Protein AF-A0A060BZA5-F1 (afdb_monomer_lite)

Foldseek 3Di:
DPPDWWQDQDPPQDAPDPPRRSDHPLPTDDPFAAPPPSNPDDGNDWDADPVGDGDDDDDDDDDDKFFWDDDDPPDDDDTDPDRNPDID

Structure (mmCIF, N/CA/C/O backbone):
data_AF-A0A060BZA5-F1
#
_entry.id   AF-A0A060BZA5-F1
#
loop_
_atom_site.group_PDB
_atom_site.id
_atom_site.type_symbol
_atom_site.label_atom_id
_atom_site.label_alt_id
_atom_site.label_comp_id
_atom_site.label_asym_id
_atom_site.label_entity_id
_atom_site.label_seq_id
_atom_site.pdbx_PDB_ins_code
_atom_site.Cartn_x
_atom_site.Cartn_y
_atom_site.Cartn_z
_atom_site.occupancy
_atom_site.B_iso_or_equiv
_atom_site.auth_seq_id
_atom_site.auth_comp_id
_atom_site.auth_asym_id
_atom_site.auth_atom_id
_atom_site.pdbx_PDB_model_num
ATOM 1 N N . MET A 1 1 ? -19.601 -1.507 -11.196 1.00 50.06 1 MET A N 1
ATOM 2 C CA . MET A 1 1 ? -18.461 -2.010 -11.992 1.00 50.06 1 MET A CA 1
ATOM 3 C C . MET A 1 1 ? -18.012 -3.303 -11.331 1.00 50.06 1 MET A C 1
ATOM 5 O O . MET A 1 1 ? -17.838 -3.286 -10.125 1.00 50.06 1 MET A O 1
ATOM 9 N N . ASP A 1 2 ? -17.937 -4.417 -12.061 1.00 62.72 2 ASP A N 1
ATOM 10 C CA . ASP A 1 2 ? -17.451 -5.706 -11.538 1.00 62.72 2 ASP A CA 1
ATOM 11 C C . ASP A 1 2 ? -15.969 -5.523 -11.159 1.00 62.72 2 ASP A C 1
ATOM 13 O O . ASP A 1 2 ? -15.164 -5.261 -12.052 1.00 62.72 2 ASP A O 1
ATOM 17 N N . GLY A 1 3 ? -15.627 -5.525 -9.862 1.00 67.75 3 GLY A N 1
ATOM 18 C CA . GLY A 1 3 ? -14.319 -5.137 -9.288 1.00 67.75 3 GLY A CA 1
ATOM 19 C C . GLY A 1 3 ? -13.145 -6.057 -9.648 1.00 67.75 3 GLY A C 1
ATOM 20 O O . GLY A 1 3 ? -12.182 -6.186 -8.900 1.00 67.75 3 GLY A O 1
ATOM 21 N N . ARG A 1 4 ? -13.238 -6.740 -10.785 1.00 81.12 4 ARG A N 1
ATOM 22 C CA . ARG A 1 4 ? -12.229 -7.646 -11.312 1.00 81.12 4 ARG A CA 1
ATOM 23 C C . ARG A 1 4 ? -11.081 -6.870 -11.939 1.00 81.12 4 ARG A C 1
ATOM 25 O O . ARG A 1 4 ? -11.290 -5.924 -12.703 1.00 81.12 4 ARG A O 1
ATOM 32 N N . LEU A 1 5 ? -9.865 -7.345 -11.678 1.00 85.12 5 LEU A N 1
ATOM 33 C CA . LEU A 1 5 ? -8.671 -6.894 -12.381 1.00 85.12 5 LEU A CA 1
ATOM 34 C C . LEU A 1 5 ? -8.846 -7.115 -13.886 1.00 85.12 5 LEU A C 1
ATOM 36 O O . LEU A 1 5 ? -9.227 -8.198 -14.336 1.00 85.12 5 LEU A O 1
ATOM 40 N N . ARG A 1 6 ? -8.571 -6.068 -14.665 1.00 86.81 6 ARG A N 1
ATOM 41 C CA . ARG A 1 6 ? -8.608 -6.119 -16.126 1.00 86.81 6 ARG A CA 1
ATOM 42 C C . ARG A 1 6 ? -7.190 -6.195 -16.662 1.00 86.81 6 ARG A C 1
ATOM 44 O O . ARG A 1 6 ? -6.453 -5.219 -16.582 1.00 86.81 6 ARG A O 1
ATOM 51 N N . PHE A 1 7 ? -6.854 -7.341 -17.238 1.00 89.38 7 PHE A N 1
ATOM 52 C CA . PHE A 1 7 ? -5.605 -7.551 -17.958 1.00 89.38 7 PHE A CA 1
ATOM 53 C C . PHE A 1 7 ? -5.836 -7.207 -19.423 1.00 89.38 7 PHE A C 1
ATOM 55 O O . PHE A 1 7 ? -6.612 -7.873 -20.109 1.00 89.38 7 PHE A O 1
ATOM 62 N N . VAL A 1 8 ? -5.229 -6.118 -19.873 1.00 87.31 8 VAL A N 1
ATOM 63 C CA . VAL A 1 8 ? -5.370 -5.616 -21.238 1.00 87.31 8 VAL A CA 1
ATOM 64 C C . VAL A 1 8 ? -3.983 -5.232 -21.703 1.00 87.31 8 VAL A C 1
ATOM 66 O O . VAL A 1 8 ? -3.315 -4.452 -21.029 1.00 87.31 8 VAL A O 1
ATOM 69 N N . ASP A 1 9 ? -3.573 -5.776 -22.842 1.00 86.25 9 ASP A N 1
ATOM 70 C CA . ASP A 1 9 ? -2.342 -5.351 -23.494 1.00 86.25 9 ASP A CA 1
ATOM 71 C C . ASP A 1 9 ? -2.480 -3.886 -23.932 1.00 86.25 9 ASP A C 1
ATOM 73 O O . ASP A 1 9 ? -3.487 -3.479 -24.528 1.00 86.25 9 ASP A O 1
ATOM 77 N N . ARG A 1 10 ? -1.484 -3.078 -23.578 1.00 85.75 10 ARG A N 1
ATOM 78 C CA . ARG A 1 10 ? -1.410 -1.665 -23.935 1.00 85.75 10 ARG A CA 1
ATOM 79 C C . ARG A 1 10 ? -0.016 -1.363 -24.447 1.00 85.75 10 ARG A C 1
ATOM 81 O O . ARG A 1 10 ? 0.973 -1.536 -23.737 1.00 85.75 10 ARG A O 1
ATOM 88 N N . ALA A 1 11 ? 0.039 -0.824 -25.662 1.00 85.19 11 ALA A N 1
ATOM 89 C CA . ALA A 1 11 ? 1.278 -0.315 -26.225 1.00 85.19 11 ALA A CA 1
ATOM 90 C C . ALA A 1 11 ? 1.940 0.671 -25.246 1.00 85.19 11 ALA A C 1
ATOM 92 O O . ALA A 1 11 ? 1.269 1.535 -24.682 1.00 85.19 11 ALA A O 1
ATOM 93 N N . PHE A 1 12 ? 3.259 0.541 -25.081 1.00 85.75 12 PHE A N 1
ATOM 94 C CA . PHE A 1 12 ? 4.104 1.373 -24.210 1.00 85.75 12 PHE A CA 1
ATOM 95 C C . PHE A 1 12 ? 3.902 1.212 -22.695 1.00 85.75 12 PHE A C 1
ATOM 97 O O . PHE A 1 12 ? 4.545 1.931 -21.931 1.00 85.75 12 PHE A O 1
ATOM 104 N N . SER A 1 13 ? 3.100 0.248 -22.238 1.00 89.94 13 SER A N 1
ATOM 105 C CA . SER A 1 13 ? 3.050 -0.118 -20.821 1.00 89.94 13 SER A CA 1
ATOM 106 C C . SER A 1 13 ? 4.050 -1.246 -20.527 1.00 89.94 13 SER A C 1
ATOM 108 O O . SER A 1 13 ? 4.045 -2.268 -21.213 1.00 89.94 13 SER A O 1
ATOM 110 N N . PRO A 1 14 ? 4.936 -1.104 -19.525 1.00 90.00 14 PRO A N 1
ATOM 111 C CA . PRO A 1 14 ? 5.921 -2.136 -19.225 1.00 90.00 14 PRO A CA 1
ATOM 112 C C . PRO A 1 14 ? 5.245 -3.367 -18.610 1.00 90.00 14 PRO A C 1
ATOM 114 O O . PRO A 1 14 ? 4.476 -3.238 -17.653 1.00 90.00 14 PRO A O 1
ATOM 117 N N . THR A 1 15 ? 5.574 -4.561 -19.107 1.00 87.94 15 THR A N 1
ATOM 118 C CA . THR A 1 15 ? 5.213 -5.826 -18.452 1.00 87.94 15 THR A CA 1
ATOM 119 C C . THR A 1 15 ? 6.354 -6.324 -17.573 1.00 87.94 15 THR A C 1
ATOM 121 O O . THR A 1 15 ? 7.529 -6.218 -17.928 1.00 87.94 15 THR A O 1
ATOM 124 N N . ARG A 1 16 ? 6.012 -6.873 -16.403 1.00 82.31 16 ARG A N 1
ATOM 125 C CA . ARG A 1 16 ? 6.977 -7.556 -15.523 1.00 82.31 16 ARG A CA 1
ATOM 126 C C . ARG A 1 16 ? 6.983 -9.074 -15.701 1.00 82.31 16 ARG A C 1
ATOM 128 O O . ARG A 1 16 ? 7.821 -9.740 -15.099 1.00 82.31 16 ARG A O 1
ATOM 135 N N . ILE A 1 17 ? 6.040 -9.622 -16.468 1.00 85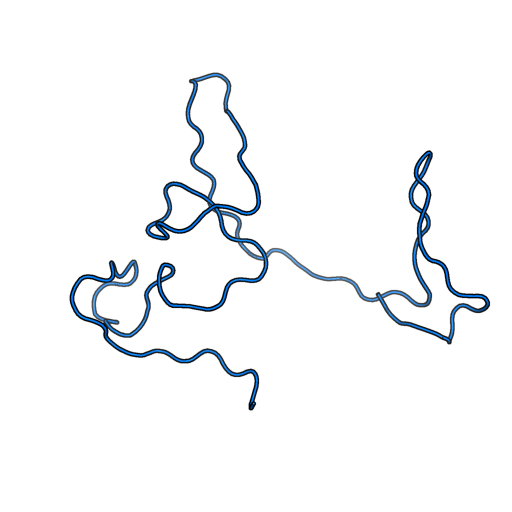.88 17 ILE A N 1
ATOM 136 C CA . ILE A 1 17 ? 5.856 -11.066 -16.624 1.00 85.88 17 ILE A CA 1
ATOM 137 C C . ILE A 1 17 ? 6.129 -11.412 -18.091 1.00 85.88 17 ILE A C 1
ATOM 139 O O . ILE A 1 17 ? 5.284 -11.136 -18.945 1.00 85.88 17 ILE A O 1
ATOM 143 N N . PRO A 1 18 ? 7.298 -12.002 -18.410 1.00 85.62 18 PRO A N 1
ATOM 144 C CA . PRO A 1 18 ? 7.608 -12.422 -19.771 1.00 85.62 18 PRO A CA 1
ATOM 145 C C . PRO A 1 18 ? 6.522 -13.346 -20.335 1.00 85.62 18 PRO A C 1
ATOM 147 O O . PRO A 1 18 ? 6.132 -14.315 -19.685 1.00 85.62 18 PRO A O 1
ATOM 150 N N . GLY A 1 19 ? 6.039 -13.047 -21.543 1.00 84.94 19 GLY A N 1
ATOM 151 C CA . GLY A 1 19 ? 4.987 -13.821 -22.208 1.00 84.94 19 GLY A CA 1
ATOM 152 C C . GLY A 1 19 ? 3.563 -13.539 -21.714 1.00 84.94 19 GLY A C 1
ATOM 153 O O . GLY A 1 19 ? 2.638 -14.220 -22.152 1.00 84.94 19 GLY A O 1
ATOM 154 N N . PHE A 1 20 ? 3.369 -12.555 -20.826 1.00 86.75 20 PHE A N 1
ATOM 155 C CA . PHE A 1 20 ? 2.046 -12.088 -20.414 1.00 86.75 20 PHE A CA 1
ATOM 156 C C . PHE A 1 20 ? 1.915 -10.571 -20.598 1.00 86.75 20 PHE A C 1
ATOM 158 O O . PHE A 1 20 ? 2.111 -9.774 -19.677 1.00 86.75 20 PHE A O 1
ATOM 165 N N . ASP A 1 21 ? 1.552 -10.180 -21.818 1.00 83.56 21 ASP A N 1
ATOM 166 C CA . ASP A 1 21 ? 1.510 -8.776 -22.255 1.00 83.56 21 ASP A CA 1
ATOM 167 C C . ASP A 1 21 ? 0.340 -7.984 -21.642 1.00 83.56 21 ASP A C 1
ATOM 169 O O . ASP A 1 21 ? 0.368 -6.761 -21.562 1.00 83.56 21 ASP A O 1
ATOM 173 N N . GLY A 1 22 ? -0.674 -8.673 -21.107 1.00 89.12 22 GLY A N 1
ATOM 174 C CA . GLY A 1 22 ? -1.809 -8.041 -20.426 1.00 89.12 22 GLY A CA 1
ATOM 175 C C . GLY A 1 22 ? -1.529 -7.566 -18.994 1.00 89.12 22 GLY A C 1
ATOM 176 O O . GLY A 1 22 ? -2.416 -6.977 -18.372 1.00 89.12 22 GLY A O 1
ATOM 177 N N . PHE A 1 23 ? -0.343 -7.845 -18.440 1.00 91.19 23 PHE A N 1
ATOM 178 C CA . PHE A 1 23 ? 0.024 -7.463 -17.076 1.00 91.19 23 PHE A CA 1
ATOM 179 C C . PHE A 1 23 ? 0.949 -6.252 -17.067 1.00 91.19 23 PHE A C 1
ATOM 181 O O . PHE A 1 23 ? 2.136 -6.359 -17.360 1.00 91.19 23 PHE A O 1
ATOM 188 N N . SER A 1 24 ? 0.435 -5.106 -16.628 1.00 92.38 24 SER A N 1
ATOM 189 C CA . SER A 1 24 ? 1.266 -3.936 -16.363 1.00 92.38 24 SER A CA 1
ATOM 190 C C . SER A 1 24 ? 0.771 -3.184 -15.141 1.00 92.38 24 SER A C 1
ATOM 192 O O . SER A 1 24 ? -0.397 -2.805 -15.060 1.00 92.38 24 SER A O 1
ATOM 194 N N . LEU A 1 25 ? 1.674 -2.931 -14.200 1.00 92.56 25 LEU A N 1
ATOM 195 C CA . LEU A 1 25 ? 1.347 -2.242 -12.954 1.00 92.56 25 LEU A CA 1
ATOM 196 C C . LEU A 1 25 ? 1.050 -0.757 -13.146 1.00 92.56 25 LEU A C 1
ATOM 198 O O . LEU A 1 25 ? 0.271 -0.205 -12.379 1.00 92.56 25 LEU A O 1
ATOM 202 N N . ASP A 1 26 ? 1.548 -0.162 -14.226 1.00 91.25 26 ASP A N 1
ATOM 203 C CA . ASP A 1 26 ? 1.158 1.170 -14.691 1.00 91.25 26 ASP A CA 1
ATOM 204 C C . ASP A 1 26 ? -0.348 1.268 -15.021 1.00 91.25 26 ASP A C 1
ATOM 206 O O . ASP A 1 26 ? -0.986 2.307 -14.858 1.00 91.25 26 ASP A O 1
ATOM 210 N N . THR A 1 27 ? -0.951 0.151 -15.443 1.00 90.69 27 THR A N 1
ATOM 211 C CA . THR A 1 27 ? -2.346 0.102 -15.915 1.00 90.69 27 THR A CA 1
ATOM 212 C C . THR A 1 27 ? -3.307 -0.543 -14.927 1.00 90.69 27 THR A C 1
ATOM 214 O O . THR A 1 27 ? -4.487 -0.182 -14.895 1.00 90.69 27 THR A O 1
ATOM 217 N N . LEU A 1 28 ? -2.819 -1.494 -14.128 1.00 92.00 28 LEU A N 1
ATOM 218 C CA . LEU A 1 28 ? -3.621 -2.197 -13.140 1.00 92.00 28 LEU A CA 1
ATOM 219 C C . LEU A 1 28 ? -3.999 -1.247 -11.997 1.00 92.00 28 LEU A C 1
ATOM 221 O O . LEU A 1 28 ? -3.204 -0.411 -11.548 1.00 92.00 28 LEU A O 1
ATOM 225 N N . ALA A 1 29 ? -5.241 -1.382 -11.530 1.00 92.00 29 ALA A N 1
ATOM 226 C CA . ALA A 1 29 ? -5.688 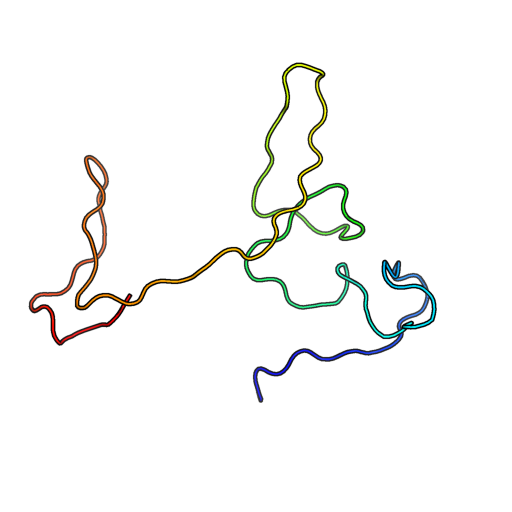-0.740 -10.304 1.00 92.00 29 ALA A CA 1
ATOM 227 C C . ALA A 1 29 ? -4.950 -1.395 -9.131 1.00 92.00 29 ALA A C 1
ATOM 229 O O . ALA A 1 29 ? -5.027 -2.610 -8.947 1.00 92.00 29 ALA A O 1
ATOM 230 N N . GLN A 1 30 ? -4.194 -0.589 -8.394 1.00 92.12 30 GLN A N 1
ATOM 231 C CA . GLN A 1 30 ? -3.436 -1.014 -7.227 1.00 92.12 30 GLN A CA 1
ATOM 232 C C . GLN A 1 30 ? -3.973 -0.284 -6.003 1.00 92.12 30 GLN A C 1
ATOM 234 O O . GLN A 1 30 ? -4.192 0.923 -6.062 1.00 92.12 30 GLN A O 1
ATOM 239 N N . GLU A 1 31 ? -4.123 -1.007 -4.898 1.00 94.56 31 GLU A N 1
ATOM 240 C CA . GLU A 1 31 ? -4.586 -0.439 -3.626 1.00 94.56 31 GLU A CA 1
ATOM 241 C C . GLU A 1 31 ? -3.514 0.441 -2.957 1.00 94.56 31 GLU A C 1
ATOM 243 O O . GLU A 1 31 ? -3.834 1.427 -2.301 1.00 94.56 31 GLU A O 1
ATOM 248 N N . TYR A 1 32 ? -2.226 0.108 -3.130 1.00 95.50 32 TYR A N 1
ATOM 249 C CA . TYR A 1 32 ? -1.119 0.818 -2.478 1.00 95.50 32 TYR A CA 1
ATOM 250 C C . TYR A 1 32 ? 0.165 0.824 -3.343 1.00 95.50 32 TYR A C 1
ATOM 252 O O . TYR A 1 32 ? 1.101 0.070 -3.070 1.00 95.50 32 TYR A O 1
ATOM 260 N N . PRO A 1 33 ? 0.207 1.616 -4.437 1.00 95.06 33 PRO A N 1
ATOM 261 C CA . PRO A 1 33 ? 1.291 1.579 -5.427 1.00 95.06 33 PRO A CA 1
ATOM 262 C C . PRO A 1 33 ? 2.624 2.158 -4.920 1.00 95.06 33 PRO A C 1
ATOM 264 O O . PRO A 1 33 ? 2.651 3.112 -4.139 1.00 95.06 33 PRO A O 1
ATOM 267 N N . ALA A 1 34 ? 3.735 1.621 -5.439 1.00 94.31 34 ALA A N 1
ATOM 268 C CA . ALA A 1 34 ? 5.112 1.993 -5.093 1.00 94.31 34 ALA A CA 1
ATOM 269 C C . ALA A 1 34 ? 5.920 2.472 -6.311 1.00 94.31 34 ALA A C 1
ATOM 271 O O . ALA A 1 34 ? 5.749 1.967 -7.422 1.00 94.31 34 ALA A O 1
ATOM 272 N N . TYR A 1 35 ? 6.871 3.387 -6.093 1.00 91.50 35 TYR A N 1
ATOM 273 C CA . TYR A 1 35 ? 7.773 3.864 -7.148 1.00 91.50 35 TYR A CA 1
ATOM 274 C C . TYR A 1 35 ? 8.878 2.852 -7.491 1.00 91.50 35 TYR A C 1
ATOM 276 O O . TYR A 1 35 ? 9.330 2.080 -6.646 1.00 91.50 35 TYR A O 1
ATOM 284 N N . GLY A 1 36 ? 9.373 2.919 -8.733 1.00 87.69 36 GLY A N 1
ATOM 285 C CA . GLY A 1 36 ? 10.558 2.177 -9.176 1.00 87.69 36 GLY A CA 1
ATOM 286 C C . GLY A 1 36 ? 10.252 0.741 -9.582 1.00 87.69 36 GLY A C 1
ATOM 287 O O . GLY A 1 36 ? 11.153 -0.082 -9.714 1.00 87.69 36 GLY A O 1
ATOM 288 N N . THR A 1 37 ? 8.970 0.441 -9.779 1.00 88.75 37 THR A N 1
ATOM 289 C CA . THR A 1 37 ? 8.489 -0.912 -10.005 1.00 88.75 37 THR A CA 1
ATOM 290 C C . THR A 1 37 ? 7.567 -0.970 -11.241 1.00 88.75 37 THR A C 1
ATOM 292 O O . THR A 1 37 ? 6.513 -1.587 -11.255 1.00 88.75 37 THR A O 1
ATOM 295 N N . SER A 1 38 ? 7.951 -0.299 -12.330 1.00 90.62 38 SER A N 1
ATOM 296 C CA . SER A 1 38 ? 7.191 -0.267 -13.599 1.00 90.62 38 SER A CA 1
ATOM 297 C C . SER A 1 38 ? 5.771 0.327 -13.519 1.00 90.62 38 SER A C 1
ATOM 299 O O . SER A 1 38 ? 4.973 0.106 -14.424 1.00 90.62 38 SER A O 1
ATOM 301 N N . ASP A 1 39 ? 5.455 1.042 -12.442 1.00 92.69 39 ASP A N 1
ATOM 302 C CA . ASP A 1 39 ? 4.312 1.948 -12.328 1.00 92.69 39 ASP A CA 1
ATOM 303 C C . ASP A 1 39 ? 4.875 3.372 -12.290 1.00 92.69 39 ASP A C 1
ATOM 305 O O . ASP A 1 39 ? 5.743 3.668 -11.460 1.00 92.69 39 ASP A O 1
ATOM 309 N N . PHE A 1 40 ? 4.448 4.221 -13.226 1.00 91.44 40 PHE A N 1
ATOM 310 C CA . PHE A 1 40 ? 4.973 5.582 -13.379 1.00 91.44 40 PHE A CA 1
ATOM 311 C C . PHE A 1 40 ? 4.065 6.652 -12.764 1.00 91.44 40 PHE A C 1
ATOM 313 O O . PHE A 1 40 ? 4.355 7.847 -12.866 1.00 91.44 40 PHE A O 1
ATOM 320 N N . ARG A 1 41 ? 2.966 6.247 -12.121 1.00 92.19 41 ARG A N 1
ATOM 321 C CA . ARG A 1 41 ? 2.054 7.154 -11.416 1.00 92.19 41 ARG A CA 1
ATOM 322 C C . ARG A 1 41 ? 2.667 7.620 -10.089 1.00 92.19 41 ARG A C 1
ATOM 324 O O . ARG A 1 41 ? 3.711 7.141 -9.649 1.00 92.19 41 ARG A O 1
ATOM 331 N N . HIS A 1 42 ? 2.004 8.572 -9.429 1.00 94.62 42 HIS A N 1
ATOM 332 C CA . HIS A 1 42 ? 2.403 9.003 -8.088 1.00 94.62 42 HIS A CA 1
ATOM 333 C C . HIS A 1 42 ? 2.249 7.836 -7.096 1.00 94.62 42 HIS A C 1
ATOM 335 O O . HIS A 1 42 ? 1.161 7.261 -7.022 1.00 94.62 42 HIS A O 1
ATOM 341 N N . PRO A 1 43 ? 3.301 7.478 -6.338 1.00 95.69 43 PRO A N 1
ATOM 342 C CA . PRO A 1 43 ? 3.232 6.364 -5.404 1.00 95.69 43 PRO A CA 1
ATOM 343 C C . PRO A 1 43 ? 2.455 6.751 -4.140 1.00 95.69 43 PRO A C 1
ATOM 345 O O . PRO A 1 43 ? 2.464 7.913 -3.731 1.00 95.69 43 PRO A O 1
ATOM 348 N N . ALA A 1 44 ? 1.843 5.768 -3.480 1.00 96.81 44 ALA A N 1
ATOM 349 C CA . ALA A 1 44 ? 1.185 5.964 -2.187 1.00 96.81 44 ALA A CA 1
ATOM 350 C C . ALA A 1 44 ? 2.193 6.117 -1.034 1.00 96.81 44 ALA A C 1
ATOM 352 O O . ALA A 1 44 ? 1.894 6.741 -0.020 1.00 96.81 44 ALA A O 1
ATOM 353 N N . TYR A 1 45 ? 3.397 5.563 -1.191 1.00 95.94 45 TYR A N 1
ATOM 354 C CA . TYR A 1 45 ? 4.455 5.608 -0.189 1.00 95.94 45 TYR A CA 1
ATOM 355 C C . TYR A 1 45 ? 5.846 5.617 -0.835 1.00 95.94 45 TYR A C 1
ATOM 357 O O . TYR A 1 45 ? 6.023 5.216 -1.987 1.00 95.94 45 TYR A O 1
ATOM 365 N N . GLN A 1 46 ? 6.853 6.057 -0.079 1.00 95.62 46 GLN A N 1
ATOM 366 C CA . GLN A 1 46 ? 8.266 5.938 -0.443 1.00 95.62 46 GLN A CA 1
ATOM 367 C C . GLN A 1 46 ? 9.093 5.655 0.811 1.00 95.62 46 GLN A C 1
ATOM 369 O O . GLN A 1 46 ? 8.887 6.281 1.849 1.00 95.62 46 GLN A O 1
ATOM 374 N N . ILE A 1 47 ? 10.040 4.725 0.711 1.00 95.06 47 ILE A N 1
ATOM 375 C CA . ILE A 1 47 ? 10.954 4.364 1.800 1.00 95.06 47 ILE A CA 1
ATOM 376 C C . ILE A 1 47 ? 12.367 4.544 1.277 1.00 95.06 47 ILE A C 1
ATOM 378 O O . ILE A 1 47 ? 12.709 3.956 0.256 1.00 95.06 47 ILE A O 1
ATOM 382 N N . LYS A 1 48 ? 13.184 5.340 1.970 1.00 96.75 48 LYS A N 1
ATOM 383 C CA . LYS A 1 48 ? 14.592 5.530 1.627 1.00 96.75 48 LYS A CA 1
ATOM 384 C C . LYS A 1 48 ? 15.462 4.603 2.469 1.00 96.75 48 LYS A C 1
ATOM 386 O O . LYS A 1 48 ? 15.450 4.694 3.694 1.00 96.75 48 LYS A O 1
ATOM 391 N N . THR A 1 49 ? 16.222 3.737 1.816 1.00 95.44 49 THR A N 1
ATOM 392 C CA . THR A 1 49 ? 17.208 2.867 2.467 1.00 95.44 49 THR A CA 1
ATOM 393 C C . THR A 1 49 ? 18.482 3.641 2.818 1.00 95.44 49 THR A C 1
ATOM 395 O O . THR A 1 49 ? 18.729 4.734 2.303 1.00 95.44 49 THR A O 1
ATOM 398 N N . GLU A 1 50 ? 19.338 3.065 3.666 1.00 97.19 50 GLU A N 1
ATOM 399 C CA . GLU A 1 50 ? 20.618 3.679 4.063 1.00 97.19 50 GLU A CA 1
ATOM 400 C C . GLU A 1 50 ? 21.528 3.987 2.864 1.00 97.19 50 GLU A C 1
ATOM 402 O O . GLU A 1 50 ? 22.168 5.034 2.814 1.00 97.19 50 GLU A O 1
ATOM 407 N N . ASN A 1 51 ? 21.525 3.116 1.848 1.00 95.56 51 ASN A N 1
ATOM 408 C CA . ASN A 1 51 ? 22.259 3.316 0.595 1.00 95.56 51 ASN A CA 1
ATOM 409 C C . ASN A 1 51 ? 21.555 4.270 -0.396 1.00 95.56 51 ASN A C 1
ATOM 411 O O . ASN A 1 51 ? 22.007 4.424 -1.528 1.00 95.56 51 ASN A O 1
ATOM 415 N N . GLY A 1 52 ? 20.465 4.921 0.019 1.00 95.44 52 GLY A N 1
ATOM 416 C CA . GLY A 1 52 ? 19.797 5.988 -0.723 1.00 95.44 52 GLY A CA 1
ATOM 417 C C . GLY A 1 52 ? 18.788 5.541 -1.780 1.00 95.44 52 GLY A C 1
ATOM 418 O O . GLY A 1 52 ? 18.220 6.406 -2.447 1.00 95.44 52 GLY A O 1
ATOM 419 N N . LEU A 1 53 ? 18.534 4.239 -1.926 1.00 94.38 53 LEU A N 1
AT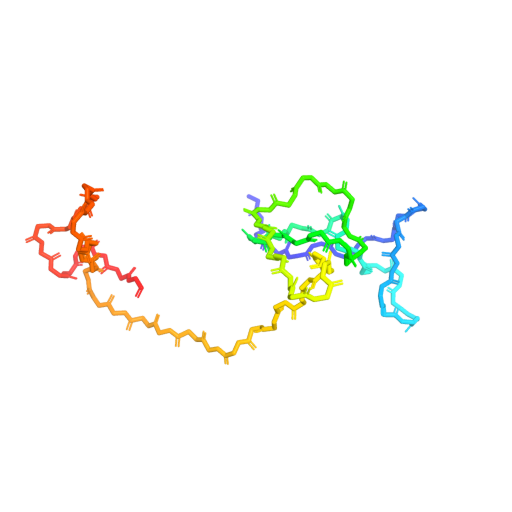OM 420 C CA . LEU A 1 53 ? 17.505 3.728 -2.831 1.00 94.38 53 LEU A CA 1
ATOM 421 C C . LEU A 1 53 ? 16.108 4.021 -2.280 1.00 94.38 53 LEU A C 1
ATOM 423 O O . LEU A 1 53 ? 15.896 4.059 -1.071 1.00 94.38 53 LEU A O 1
ATOM 427 N N . THR A 1 54 ? 15.146 4.197 -3.184 1.00 95.12 54 THR A N 1
ATOM 428 C CA . THR A 1 54 ? 13.730 4.419 -2.844 1.00 95.12 54 THR A CA 1
ATOM 429 C C . THR A 1 54 ? 12.795 3.347 -3.404 1.00 95.12 54 THR A C 1
ATOM 431 O O . THR A 1 54 ? 11.574 3.490 -3.367 1.00 95.12 54 THR A O 1
ATOM 434 N N . ILE A 1 55 ? 13.369 2.269 -3.943 1.00 93.75 55 ILE A N 1
ATOM 435 C CA . ILE A 1 55 ? 12.632 1.160 -4.552 1.00 93.75 55 ILE A CA 1
ATOM 436 C C . ILE A 1 55 ? 12.198 0.190 -3.452 1.00 93.75 55 ILE A C 1
ATOM 438 O O . ILE A 1 55 ? 13.011 -0.231 -2.629 1.00 93.75 55 ILE A O 1
ATOM 442 N N . SER A 1 56 ? 10.925 -0.201 -3.469 1.00 93.19 56 SER A N 1
ATOM 443 C CA . SER A 1 56 ? 10.367 -1.237 -2.594 1.00 93.19 56 SER A CA 1
ATOM 444 C C . SER A 1 56 ? 9.353 -2.081 -3.366 1.00 93.19 56 SER A C 1
ATOM 446 O O . SER A 1 56 ? 8.667 -1.562 -4.240 1.00 93.19 56 SER A O 1
ATOM 448 N N . ASP A 1 57 ? 9.275 -3.378 -3.067 1.00 92.44 57 ASP A N 1
ATOM 449 C CA . ASP A 1 57 ? 8.429 -4.343 -3.785 1.00 92.44 57 ASP A CA 1
ATOM 450 C C . ASP A 1 57 ? 7.650 -5.186 -2.770 1.00 92.44 57 ASP A C 1
ATOM 452 O O . ASP A 1 57 ? 8.024 -6.314 -2.444 1.00 92.44 57 ASP A O 1
ATOM 456 N N . PHE A 1 58 ? 6.599 -4.595 -2.196 1.00 93.38 58 PHE A N 1
ATOM 457 C CA . PHE A 1 58 ? 5.765 -5.290 -1.221 1.00 93.38 58 PHE A CA 1
ATOM 458 C C . PHE A 1 58 ? 5.051 -6.475 -1.860 1.00 93.38 58 PHE A C 1
ATOM 460 O O . PHE A 1 58 ? 4.450 -6.385 -2.932 1.00 93.38 58 PHE A O 1
ATOM 467 N N . ARG A 1 59 ? 5.111 -7.606 -1.162 1.00 94.25 59 ARG A N 1
ATOM 468 C CA . ARG A 1 59 ? 4.419 -8.837 -1.521 1.00 94.25 59 ARG A CA 1
ATOM 469 C C . ARG A 1 59 ? 3.401 -9.122 -0.439 1.00 94.25 59 ARG A C 1
ATOM 471 O O . ARG A 1 59 ? 3.701 -8.987 0.744 1.00 94.25 59 ARG A O 1
ATOM 478 N N . TYR A 1 60 ? 2.199 -9.488 -0.862 1.00 95.75 60 TYR A N 1
ATOM 479 C CA . TYR A 1 60 ? 1.168 -9.922 0.063 1.00 95.75 60 TYR A CA 1
ATOM 480 C C . TYR A 1 60 ? 1.711 -11.059 0.943 1.00 95.75 60 TYR A C 1
ATOM 482 O O . TYR A 1 60 ? 2.255 -12.035 0.426 1.00 95.75 60 TYR A O 1
ATOM 490 N N . GLU A 1 61 ? 1.562 -10.916 2.259 1.00 98.06 61 GLU A N 1
ATOM 491 C CA . GLU A 1 61 ? 1.981 -11.922 3.239 1.00 98.06 61 GLU A CA 1
ATOM 492 C C . GLU A 1 61 ? 0.764 -12.634 3.843 1.00 98.06 61 GLU A C 1
ATOM 494 O O . GLU A 1 61 ? 0.657 -13.857 3.780 1.00 98.06 61 GLU A O 1
ATOM 499 N N . LYS A 1 62 ? -0.161 -11.871 4.436 1.00 98.06 62 LYS A N 1
ATOM 500 C CA . LYS A 1 62 ? -1.352 -12.372 5.135 1.00 98.06 62 LYS A CA 1
ATOM 501 C C . LYS A 1 62 ? -2.386 -11.262 5.320 1.00 98.06 62 LYS A C 1
ATOM 503 O O . LYS A 1 62 ? -2.053 -10.085 5.200 1.00 98.06 62 LYS A O 1
ATOM 508 N N . TYR A 1 63 ? -3.601 -11.640 5.706 1.00 97.69 63 TYR A N 1
ATOM 509 C CA . TYR A 1 63 ? -4.610 -10.735 6.259 1.00 97.69 63 TYR A CA 1
ATOM 510 C C . TYR A 1 63 ? -5.151 -11.284 7.586 1.00 97.69 63 TYR A C 1
ATOM 512 O O . TYR A 1 63 ? -4.928 -12.447 7.939 1.00 97.69 63 TYR A O 1
ATOM 520 N N . ARG A 1 64 ? -5.854 -10.434 8.331 1.00 97.25 64 ARG A N 1
ATOM 521 C CA . ARG A 1 64 ? -6.654 -10.787 9.508 1.00 97.25 64 ARG A CA 1
ATOM 522 C C . ARG A 1 64 ? -7.979 -10.045 9.391 1.00 97.25 64 ARG A C 1
ATOM 524 O O . ARG A 1 64 ? -7.982 -8.955 8.843 1.00 97.25 64 ARG A O 1
ATOM 531 N N . VAL A 1 65 ? -9.044 -10.655 9.900 1.00 97.56 65 VAL A N 1
ATOM 532 C CA . VAL A 1 65 ? -10.334 -9.996 10.113 1.00 97.56 65 VAL A CA 1
ATOM 533 C C . VAL A 1 65 ? -10.626 -10.004 11.611 1.00 97.56 65 VAL A C 1
ATOM 535 O O . VAL A 1 65 ? -10.405 -11.029 12.269 1.00 97.56 65 VAL A O 1
ATOM 538 N N . SER A 1 66 ? -11.069 -8.877 12.150 1.00 96.75 66 SER A N 1
ATOM 539 C CA . SER A 1 66 ? -11.462 -8.695 13.549 1.00 96.75 66 SER A CA 1
ATOM 540 C C . SER A 1 66 ? -12.718 -7.827 13.660 1.00 96.75 66 SER A C 1
ATOM 542 O O . SER A 1 66 ? -12.854 -6.896 12.869 1.00 96.75 66 SER A O 1
ATOM 544 N N . PRO A 1 67 ? -13.600 -8.097 14.640 1.00 97.75 67 PRO A N 1
ATOM 545 C CA . PRO A 1 67 ? -14.796 -7.292 14.849 1.00 97.75 67 PRO A CA 1
ATOM 546 C C . PRO A 1 67 ? -14.434 -5.891 15.363 1.00 97.75 67 PRO A C 1
ATOM 548 O O . PRO A 1 67 ? -13.413 -5.699 16.034 1.00 97.75 67 PRO A O 1
ATOM 551 N N . GLY A 1 68 ? -15.279 -4.919 15.042 1.00 97.06 68 GLY A N 1
ATOM 552 C CA . GLY A 1 68 ? -15.105 -3.509 15.365 1.00 97.06 68 GLY A CA 1
ATOM 553 C C . GLY A 1 68 ? -13.976 -2.829 14.583 1.00 97.06 68 GLY A C 1
ATOM 554 O O . GLY A 1 68 ? -13.442 -3.341 13.595 1.00 97.06 68 GLY A O 1
ATOM 555 N N . LYS A 1 69 ? -13.593 -1.630 15.040 1.00 96.38 69 LYS A N 1
ATOM 556 C CA . LYS A 1 69 ? -12.479 -0.841 14.488 1.00 96.38 69 LYS A CA 1
ATOM 557 C C . LYS A 1 69 ? -11.428 -0.567 15.570 1.00 96.38 69 LYS A C 1
ATOM 559 O O . LYS A 1 69 ? -11.684 0.237 16.466 1.00 96.38 69 LYS A O 1
ATOM 564 N N . PRO A 1 70 ? -10.205 -1.121 15.463 1.00 94.81 70 PRO A N 1
ATOM 565 C CA . PRO A 1 70 ? -9.139 -0.824 16.415 1.00 94.81 70 PRO A CA 1
ATOM 566 C C . PRO A 1 70 ? -8.814 0.674 16.474 1.00 94.81 70 PRO A C 1
ATOM 568 O O . PRO A 1 70 ? -8.656 1.326 15.428 1.00 94.81 70 PRO A O 1
ATOM 571 N N . ALA A 1 71 ? -8.682 1.195 17.696 1.00 94.00 71 ALA A N 1
ATOM 572 C CA . ALA A 1 71 ? -8.276 2.571 17.957 1.00 94.00 71 ALA A CA 1
ATOM 573 C C . ALA A 1 71 ? -6.814 2.814 17.547 1.00 94.00 71 ALA A C 1
ATOM 575 O O . ALA A 1 71 ? -5.965 1.925 17.639 1.00 94.00 71 ALA A O 1
ATOM 576 N N . LEU A 1 72 ? -6.515 4.039 17.114 1.00 95.69 72 LEU A N 1
ATOM 577 C CA . LEU A 1 72 ? -5.150 4.485 16.849 1.00 95.69 72 LEU A CA 1
ATOM 578 C C . LEU A 1 72 ? -4.632 5.222 18.089 1.00 95.69 72 LEU A C 1
ATOM 580 O O . LEU A 1 72 ? -5.211 6.226 18.495 1.00 95.69 72 LEU A O 1
ATOM 584 N N . CYS A 1 73 ? -3.561 4.715 18.706 1.00 96.50 73 CYS A N 1
ATOM 585 C CA . CYS A 1 73 ? -2.956 5.365 19.870 1.00 96.50 73 CYS A CA 1
ATOM 586 C C . CYS A 1 73 ? -2.483 6.773 19.485 1.00 96.50 73 CYS A C 1
ATOM 588 O O . CYS A 1 73 ? -1.831 6.940 18.454 1.00 96.50 73 CYS A O 1
ATOM 590 N N . ASP A 1 74 ? -2.836 7.766 20.300 1.00 96.94 74 ASP A N 1
ATOM 591 C CA . ASP A 1 74 ? -2.434 9.172 20.146 1.00 96.94 74 ASP A CA 1
ATOM 592 C C . ASP A 1 74 ? -2.897 9.869 18.849 1.00 96.94 74 ASP A C 1
ATOM 594 O O . ASP A 1 74 ? -2.431 10.967 18.538 1.00 96.94 74 ASP A O 1
ATOM 598 N N . LEU A 1 75 ? -3.844 9.282 18.104 1.00 97.25 75 LEU A N 1
ATOM 599 C CA . LEU A 1 75 ? -4.413 9.870 16.887 1.00 97.25 75 LEU A CA 1
ATOM 600 C C . LEU A 1 75 ? -5.950 9.865 16.922 1.00 97.25 75 LEU A C 1
ATOM 602 O O . LEU A 1 75 ? -6.550 8.852 17.284 1.00 97.25 75 LEU A O 1
ATOM 606 N N . PRO A 1 76 ? -6.622 10.955 16.501 1.00 97.19 76 PRO A N 1
ATOM 607 C CA . PRO A 1 76 ? -8.068 10.933 16.315 1.00 97.19 76 PRO A CA 1
ATOM 608 C C . PRO A 1 76 ? -8.440 9.947 15.199 1.00 97.19 76 PRO A C 1
ATOM 610 O O . PRO A 1 76 ? -7.824 9.938 14.131 1.00 97.19 76 PRO A O 1
ATOM 613 N N . ALA A 1 77 ? -9.463 9.128 15.440 1.00 96.38 77 ALA A N 1
ATOM 614 C CA . ALA A 1 77 ? -9.917 8.099 14.513 1.00 96.38 77 ALA A CA 1
ATOM 615 C C . ALA A 1 77 ? -11.441 7.934 14.573 1.00 96.38 77 ALA A C 1
ATOM 617 O O . ALA A 1 77 ? -12.081 8.258 15.572 1.00 96.38 77 ALA A O 1
ATOM 618 N N . THR A 1 78 ? -12.018 7.405 13.496 1.00 95.69 78 THR A N 1
ATOM 619 C CA . THR A 1 78 ? -13.393 6.893 13.499 1.00 95.69 78 THR A CA 1
ATOM 620 C C . THR A 1 78 ? -13.479 5.622 14.344 1.00 95.69 78 THR A C 1
ATOM 622 O O . THR A 1 78 ? -12.499 4.880 14.445 1.00 95.69 78 THR A O 1
ATOM 625 N N . TYR A 1 79 ? -14.652 5.351 14.908 1.00 95.19 79 TYR A N 1
ATOM 626 C CA . TYR A 1 79 ? -14.901 4.231 15.814 1.00 95.19 79 TYR A CA 1
ATOM 627 C C . TYR A 1 79 ? -16.262 3.588 15.525 1.00 95.19 79 TYR A C 1
ATOM 629 O O . TYR A 1 79 ? -17.063 4.146 14.775 1.00 95.19 79 TYR A O 1
ATOM 637 N N . THR A 1 80 ? -16.481 2.413 16.106 1.00 97.12 80 THR A N 1
ATOM 638 C CA . THR A 1 80 ? -17.783 1.745 16.201 1.00 97.12 80 THR A CA 1
ATOM 639 C C . THR A 1 80 ? -18.318 1.910 17.624 1.00 97.12 80 THR A C 1
ATOM 641 O O . THR A 1 80 ? -17.526 1.942 18.569 1.00 97.12 80 THR A O 1
ATOM 644 N N . GLU A 1 81 ? -19.633 2.038 17.793 1.00 96.56 81 GLU A N 1
ATOM 645 C CA . GLU A 1 81 ? -20.257 2.078 19.131 1.00 96.56 81 GLU A CA 1
ATOM 646 C C . GLU A 1 81 ? -20.332 0.667 19.739 1.00 96.56 81 GLU A C 1
ATOM 648 O O . GLU A 1 81 ? -20.273 0.498 20.958 1.00 96.56 81 GLU A O 1
ATOM 653 N N . SER A 1 82 ? -20.416 -0.355 18.879 1.00 96.12 82 SER A N 1
ATOM 654 C CA . SER A 1 82 ? -20.386 -1.775 19.238 1.00 96.12 82 SER A CA 1
ATOM 655 C C . SER A 1 82 ? -19.555 -2.588 18.237 1.00 96.12 82 SER A C 1
ATOM 657 O O . SER A 1 82 ? -19.423 -2.220 17.070 1.00 96.12 82 SER A O 1
ATOM 659 N N . ASP A 1 83 ? -18.976 -3.704 18.685 1.00 95.56 83 ASP A N 1
ATOM 660 C CA . ASP A 1 83 ? -18.056 -4.536 17.890 1.00 95.56 83 ASP A CA 1
ATOM 661 C C . ASP A 1 83 ? -18.731 -5.212 16.679 1.00 95.56 83 ASP A C 1
ATOM 663 O O . ASP A 1 83 ? -18.053 -5.600 15.733 1.00 95.56 83 ASP A O 1
ATOM 667 N N . ASP A 1 84 ? -20.057 -5.349 16.676 1.00 96.12 84 ASP A N 1
ATOM 668 C CA . ASP A 1 84 ? -20.832 -5.974 15.595 1.00 96.12 84 ASP A CA 1
ATOM 669 C C . ASP A 1 84 ? -21.155 -5.034 14.420 1.00 96.12 84 ASP A C 1
ATOM 671 O O . ASP A 1 84 ? -21.689 -5.477 13.402 1.00 96.12 84 ASP A O 1
ATOM 675 N N . GLU A 1 85 ? -20.821 -3.747 14.525 1.00 97.06 85 GLU A N 1
ATOM 676 C CA . GLU A 1 85 ? -21.127 -2.755 13.486 1.00 97.06 85 GLU A CA 1
ATOM 677 C C . GLU A 1 85 ? -20.197 -2.840 12.268 1.00 97.06 85 GLU A C 1
ATOM 679 O O . GLU A 1 85 ? -20.547 -2.360 11.185 1.00 97.06 85 GLU A O 1
ATOM 684 N N . ALA A 1 86 ? -19.004 -3.421 12.431 1.00 96.88 86 ALA A N 1
ATOM 685 C CA . ALA A 1 86 ? -18.015 -3.546 11.368 1.00 96.88 86 ALA A CA 1
ATOM 686 C C . ALA A 1 86 ? -17.064 -4.723 11.601 1.00 96.88 86 ALA A C 1
ATOM 688 O O . ALA A 1 86 ? -16.802 -5.108 12.733 1.00 96.88 86 ALA A O 1
ATOM 689 N N . ASP A 1 87 ? -16.475 -5.204 10.510 1.00 96.50 87 ASP A N 1
ATOM 690 C CA . ASP A 1 87 ? -15.309 -6.081 10.516 1.00 96.50 87 ASP A CA 1
ATOM 691 C C . ASP A 1 87 ? -14.141 -5.349 9.841 1.00 96.50 87 ASP A C 1
ATOM 693 O O . ASP A 1 87 ? -14.336 -4.660 8.830 1.00 96.50 87 ASP A O 1
ATOM 697 N N . THR A 1 88 ? -12.931 -5.495 10.384 1.00 91.94 88 THR A N 1
ATOM 698 C CA . THR A 1 88 ? -11.702 -4.861 9.870 1.00 91.94 88 THR A CA 1
ATOM 699 C C . THR A 1 88 ? -10.547 -5.821 9.688 1.00 91.94 88 THR A C 1
ATOM 701 O O . THR A 1 88 ? -10.453 -6.797 10.466 1.00 91.94 88 THR A O 1
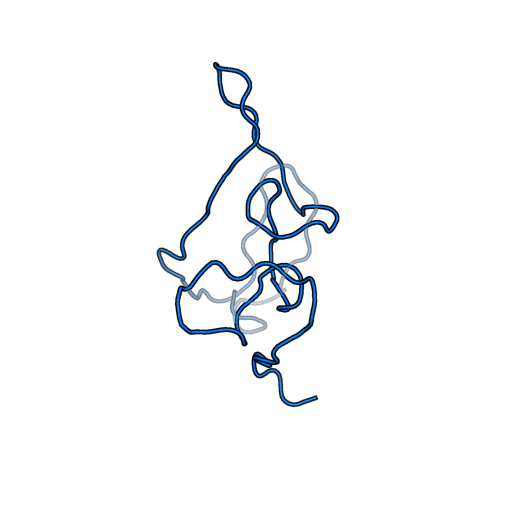#

Sequence (88 aa):
MDGRLRFVDRAFSPTRIPGFDGFSLDTLAQEYPAYGTSDFRHPAYQIKTENGLTISDFRYEKYRVSPGKPALCDLPATYTESDDEADT

Secondary structure (DSSP, 8-state):
----------TTPPPSSTT-TT--TTTS--SS-BTTSS--SPPSB----TTS--------------BS-PPPTTS-----SSGGG-B-

pLDDT: mean 91.75, 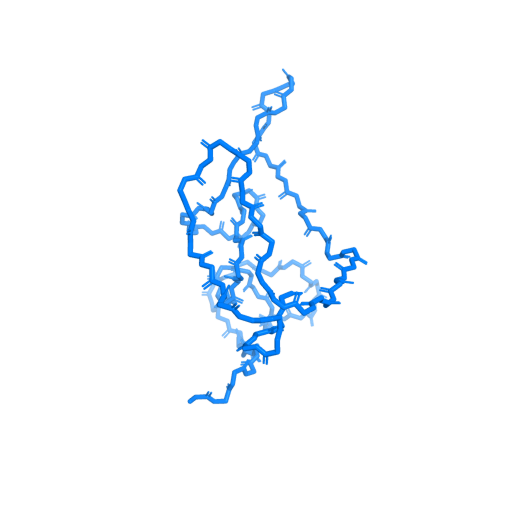std 7.39, range [50.06, 98.06]

InterPro domains:
  IPR031704 Glycosyl hydrolase family 36, N-terminal [PF16875] (22-87)
  IPR038417 Alpha-galactosidase, N-terminal domain superfamily [G3DSA:2.70.98.60] (2-88)

Organism: NCBI:txid228952

Radius of gyration: 18.05 Å; chains: 1; bounding box: 43×25×46 Å

=== Feature glossary ===
Key to the feature types in this record:

— What the protein is —

Primary structure: the covalent order of the twenty standard amino acids along the backbone. Two proteins with the same sequence will (almost always) fold to the same structure; two with 30% identity often share a fold but not the details.

Database cross-references. InterPro integrates a dozen domain/family signature databases into unified entries with residue-range hits. GO terms attach function/process/location labels with evidence codes. CATH codes position the fold in a four-level structural taxonomy. Organism is the NCBI-taxonomy species name.

— Where its atoms are —

The mmCIF block holds the 3D Cartesian coordinates of each backbone atom (N, Cα, C, O) in ångströms. mmCIF is the PDB's canonical archive format — a tagged-loop text representation of the atomic model.

Six rendered views show the 3D structure from the faces of a cube — i.e. along ±x, ±y, ±z. Rendering representation is drawn randomly per protein from cartoon (secondary-structure ribbons), sticks (backbone bonds), or molecular surface; coloring is either N→C rainbow (blue at the N-terminus through red at the C-terminus) or one color per chain.

— Local backbone conformation —

DSSP 8-state secondary structure assigns each residue one of H (α-helix), G (3₁₀-helix), I (π-helix), E (extended β-strand), B (isolated β-bridge), T (hydrogen-bonded turn), S (bend), or '-' (coil). The assignment is computed from backbone hydrogen-bond geometry via the Kabsch–Sander algorithm.

P-SEA three-state annotation labels each residue as helix, strand, or coil based purely on the geometry of the Cα trace. It serves as a fallback when the full backbone (and thus DSSP) is unavailable.

The φ/ψ torsion pair specifies the backbone conformation at each residue. φ rotates about the N–Cα bond, ψ about the Cα–C bond. Steric clashes forbid most of the (φ, ψ) plane — the allowed regions (α-helix basin, β-sheet basin, left-handed helix) are the Ramachandran-allowed regions.

— Global shape and packing —

The geometric summary reports three shape descriptors. Rg (radius of gyration) measures how spread out the Cα atoms are about their centre of mass; compact globular proteins have small Rg, elongated or unfolded on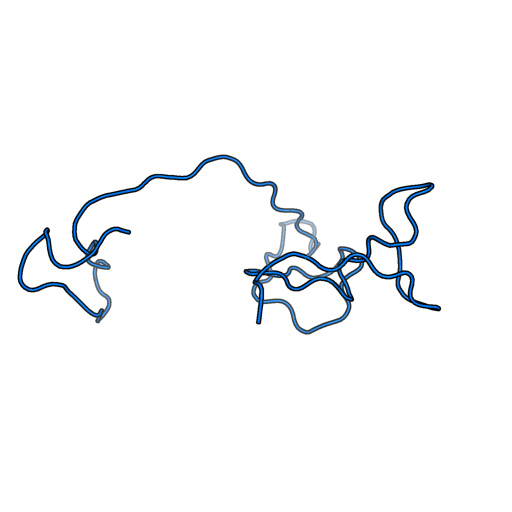es large. Cα contacts (<8 Å, |i−j|>4) count long-range residue pairs in spatial proximity — high for tightly packed folds, near zero for rods or random coil. The bounding-box extents give the protein's footprint along x, y, z in Å.

Accessible surface area quantifies burial. A residue with SASA near zero is packed into the hydrophobic core; one with SASA >100 Å² sits on the surface. Computed here via the Shrake–Rupley numerical algorithm with a 1.4 Å probe.

Plot images: a contact map (which residues are close in 3D, as an N×N binary image), a Ramachandran scatter (backbone torsion angles, revealing secondary-structure composition at a glance), and — for AlphaFold structures — a PAE heatmap (pairwise prediction confidence).

— Structural neighborhood —

The Foldseek 3Di string encodes local tertiary geometry as a 20-letter alphabet — one character per residue — derived from the relative positions of nearby Cα atoms. Unlike the amino-acid sequence, 3Di is a direct function of the 3D structure, so two proteins with the same fold have similar 3Di strings even at low sequence identity.

Nearest PDB neighbors are the top structural matches found by Foldseek when searching this structure against the entire Protein Data Bank. Each hit reports a TM-score (0 to 1; >0.5 almost always implies the same fold) and an E-value. These are *structural* homologs — they may share no detectable sequence similarity.

— Confidence and disorder —

For AlphaFold models, the B-factor field carries pLDDT — the model's own estimate of local accuracy on a 0–100 scale. Regions with pLDDT<50 should be treated as essentially unmodeled; they often correspond to intrinsically disordered segments.

B-factor (Debye–Waller factor) reflects atomic displacement in the crystal lattice. It is an experimental observable (units Å²), not a prediction; low values mean the atom is pinned down, high values mean it moves or is heterogeneous across the crystal.

Predicted aligned error is AlphaFold's pairwise confidence. Unlike pLDDT (per-residue), PAE is per-residue-pair and captures whether two parts of the structure are correctly placed relative to each other. Units are ångströms of expected positional error.